Protein AF-A0A925IKM4-F1 (afdb_monomer)

Structure (mmCIF, N/CA/C/O backbone):
data_AF-A0A925IKM4-F1
#
_entry.id   AF-A0A925IKM4-F1
#
loop_
_atom_site.group_PDB
_atom_site.id
_atom_site.type_symbol
_atom_site.label_atom_id
_atom_site.label_alt_id
_atom_site.label_comp_id
_atom_site.label_asym_id
_atom_site.label_entity_id
_atom_site.label_seq_id
_atom_site.pdbx_PDB_ins_code
_atom_site.Cartn_x
_atom_site.Cartn_y
_atom_site.Cartn_z
_atom_site.occupancy
_atom_site.B_iso_or_equiv
_atom_site.auth_seq_id
_atom_site.auth_comp_id
_atom_site.auth_asym_id
_atom_site.auth_atom_id
_atom_site.pdbx_PDB_model_num
ATOM 1 N N . MET A 1 1 ? 4.710 19.849 4.258 1.00 76.06 1 MET A N 1
ATOM 2 C CA . MET A 1 1 ? 4.438 18.420 3.985 1.00 76.06 1 MET A CA 1
ATOM 3 C C . MET A 1 1 ? 3.666 17.853 5.165 1.00 76.06 1 MET A C 1
ATOM 5 O O . MET A 1 1 ? 4.197 17.870 6.269 1.00 76.06 1 MET A O 1
ATOM 9 N N . GLN A 1 2 ? 2.417 17.436 4.965 1.00 91.25 2 GLN A N 1
ATOM 10 C CA . GLN A 1 2 ? 1.628 16.774 6.010 1.00 91.25 2 GLN A CA 1
ATOM 11 C C . GLN A 1 2 ? 1.906 15.268 5.971 1.00 91.25 2 GLN A C 1
ATOM 13 O O . GLN A 1 2 ? 2.097 14.710 4.891 1.00 91.25 2 GLN A O 1
ATOM 18 N N . LYS A 1 3 ? 1.987 14.627 7.138 1.00 94.44 3 LYS A N 1
ATOM 19 C CA . LYS A 1 3 ? 2.279 13.195 7.282 1.00 94.44 3 LYS A CA 1
ATOM 20 C C . LYS A 1 3 ? 1.278 12.586 8.255 1.00 94.44 3 LYS A C 1
ATOM 22 O O . LYS A 1 3 ? 0.874 13.248 9.207 1.00 94.44 3 LYS A O 1
ATOM 27 N N . ILE A 1 4 ? 0.930 11.328 8.030 1.00 95.56 4 ILE A N 1
ATOM 28 C CA . ILE A 1 4 ? 0.144 10.513 8.957 1.00 95.56 4 ILE A CA 1
ATOM 29 C C . ILE A 1 4 ? 0.953 9.274 9.334 1.00 95.56 4 ILE A C 1
ATOM 31 O O . ILE A 1 4 ? 1.888 8.896 8.627 1.00 95.56 4 ILE A O 1
ATOM 35 N N . THR A 1 5 ? 0.608 8.651 10.453 1.00 97.12 5 THR A N 1
ATOM 36 C CA . THR A 1 5 ? 1.205 7.376 10.854 1.00 97.12 5 THR A CA 1
ATOM 37 C C . THR A 1 5 ? 0.510 6.211 10.150 1.00 97.12 5 THR A C 1
ATOM 39 O O . THR A 1 5 ? -0.619 6.336 9.668 1.00 97.12 5 THR A O 1
ATOM 42 N N . VAL A 1 6 ? 1.164 5.047 10.128 1.00 94.44 6 VAL A N 1
ATOM 43 C CA . VAL A 1 6 ? 0.578 3.811 9.584 1.00 94.44 6 VAL A CA 1
ATOM 44 C C . VAL A 1 6 ? -0.682 3.417 10.362 1.00 94.44 6 VAL A C 1
ATOM 46 O O . VAL A 1 6 ? -1.660 2.977 9.762 1.00 94.44 6 VAL A O 1
ATOM 49 N N . GLN A 1 7 ? -0.696 3.631 11.683 1.00 97.38 7 GLN A N 1
ATOM 50 C CA . GLN A 1 7 ? -1.867 3.351 12.515 1.00 97.38 7 GLN A CA 1
ATOM 51 C C . GLN A 1 7 ? -3.072 4.218 12.127 1.00 97.38 7 GLN A C 1
ATOM 53 O O . GLN A 1 7 ? -4.192 3.715 12.092 1.00 97.38 7 GLN A O 1
ATOM 58 N N . GLU A 1 8 ? -2.858 5.501 11.818 1.00 95.69 8 GLU A N 1
ATOM 59 C CA . GLU A 1 8 ? -3.942 6.399 11.403 1.00 95.69 8 GLU A CA 1
ATOM 60 C C . GLU A 1 8 ? -4.485 6.023 10.021 1.00 95.69 8 GLU A C 1
ATOM 6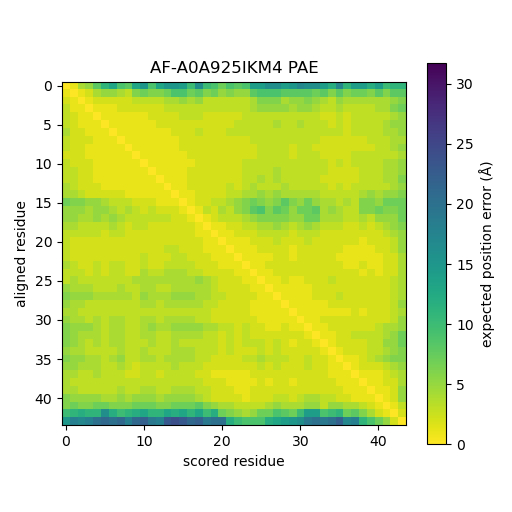2 O O . GLU A 1 8 ? -5.698 5.962 9.822 1.00 95.69 8 GLU A O 1
ATOM 67 N N . LEU A 1 9 ? -3.594 5.697 9.077 1.00 94.81 9 LEU A N 1
ATOM 68 C CA . LEU A 1 9 ? -4.002 5.200 7.763 1.00 94.81 9 LEU A CA 1
ATOM 69 C C . LEU A 1 9 ? -4.861 3.936 7.901 1.00 94.81 9 LEU A C 1
ATOM 71 O O . LEU A 1 9 ? -5.925 3.847 7.292 1.00 94.81 9 LEU A O 1
ATOM 75 N N . LYS A 1 10 ? -4.433 2.985 8.740 1.00 94.44 10 LYS A N 1
ATOM 76 C CA . LYS A 1 10 ? -5.163 1.735 8.963 1.00 94.44 10 LYS A CA 1
ATOM 77 C C . LYS A 1 10 ? -6.557 1.982 9.543 1.00 94.44 10 LYS A C 1
ATOM 79 O O . LYS A 1 10 ? -7.517 1.437 9.012 1.00 94.44 10 LYS A O 1
ATOM 84 N N . LYS A 1 11 ? -6.690 2.872 10.534 1.00 96.56 11 LYS A N 1
ATOM 85 C CA . LYS A 1 11 ? -7.999 3.254 11.095 1.00 96.56 11 LYS A CA 1
ATOM 86 C C . LYS A 1 11 ? -8.961 3.796 10.040 1.00 96.56 11 LY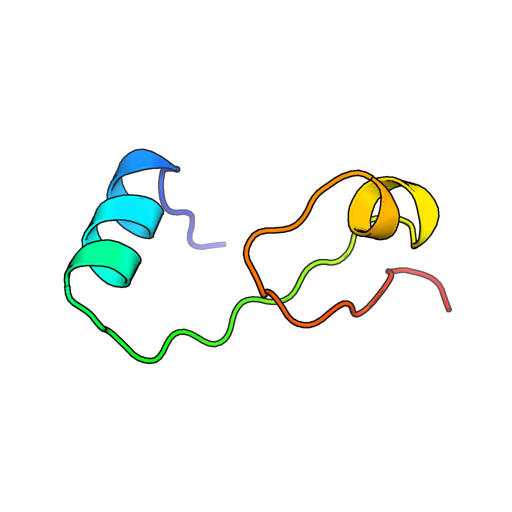S A C 1
ATOM 88 O O . LYS A 1 11 ? -10.127 3.423 10.046 1.00 96.56 11 LYS A O 1
ATOM 93 N N . ARG A 1 12 ? -8.487 4.654 9.132 1.00 94.44 12 ARG A N 1
ATOM 94 C CA . ARG A 1 12 ? -9.327 5.212 8.058 1.00 94.44 12 ARG A CA 1
ATOM 95 C C . ARG A 1 12 ? -9.752 4.155 7.041 1.00 94.44 12 ARG A C 1
ATOM 97 O O . ARG A 1 12 ? -10.898 4.162 6.601 1.00 94.44 12 ARG A O 1
ATOM 104 N N . LEU A 1 13 ? -8.856 3.220 6.717 1.00 93.00 13 LEU A N 1
ATOM 105 C CA . LEU A 1 13 ? -9.184 2.073 5.866 1.00 93.00 13 LEU A CA 1
ATOM 106 C C . LEU A 1 13 ? -10.225 1.163 6.522 1.00 93.00 13 LEU A C 1
ATOM 108 O O . LEU A 1 13 ? -11.188 0.772 5.870 1.00 93.00 13 LEU A O 1
ATOM 112 N N . ASP A 1 14 ? -10.065 0.871 7.814 1.00 94.50 14 ASP A N 1
ATOM 113 C CA . ASP A 1 14 ? -11.008 0.043 8.574 1.00 94.50 14 ASP A CA 1
ATOM 114 C C . ASP A 1 14 ? -12.365 0.739 8.775 1.00 94.50 14 ASP A C 1
ATOM 116 O O . ASP A 1 14 ? -13.393 0.072 8.863 1.00 94.50 14 ASP A O 1
ATOM 120 N N . ALA A 1 15 ? -12.390 2.076 8.787 1.00 96.25 15 ALA A N 1
ATOM 121 C CA . ALA A 1 15 ? 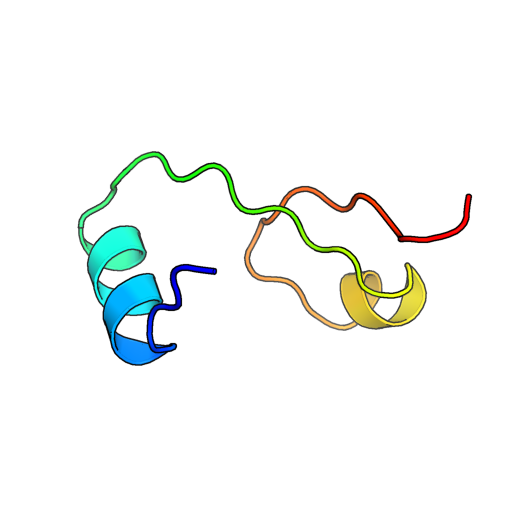-13.617 2.873 8.800 1.00 96.25 15 ALA A CA 1
ATOM 122 C C . ALA A 1 15 ? -14.362 2.883 7.448 1.00 96.25 15 ALA A C 1
ATOM 124 O O . ALA A 1 15 ? -15.450 3.450 7.361 1.00 96.25 15 ALA A O 1
ATOM 125 N N . GLY A 1 16 ? -13.799 2.274 6.397 1.00 93.06 16 GLY A N 1
ATOM 126 C CA . GLY A 1 16 ? -14.397 2.245 5.060 1.00 93.06 16 GLY A CA 1
ATOM 127 C C . GLY A 1 16 ? -14.315 3.579 4.312 1.00 93.06 16 GLY A C 1
ATOM 128 O O . GLY A 1 16 ? -15.079 3.802 3.372 1.00 93.06 16 GLY A O 1
ATOM 129 N N . GLU A 1 17 ? -13.414 4.479 4.716 1.00 93.88 17 GLU A N 1
ATOM 130 C CA . GLU A 1 17 ? -13.210 5.760 4.039 1.00 93.88 17 GLU A CA 1
ATOM 131 C C . GLU A 1 17 ? -12.652 5.530 2.622 1.00 93.88 17 GLU A C 1
ATOM 133 O O . GLU A 1 17 ? -11.683 4.789 2.432 1.00 93.88 17 GLU A O 1
ATOM 138 N N . GLN A 1 18 ? -13.240 6.176 1.606 1.00 89.44 18 GLN A N 1
ATOM 139 C CA . GLN A 1 18 ? -12.698 6.141 0.243 1.00 89.44 18 GLN A CA 1
ATOM 140 C C . GLN A 1 18 ? -11.441 7.008 0.152 1.00 89.44 18 GLN A C 1
ATOM 142 O O . GLN A 1 18 ? -11.493 8.211 -0.109 1.00 89.44 18 GLN A O 1
ATOM 147 N N . LEU A 1 19 ? -10.295 6.369 0.363 1.00 92.69 19 LEU A N 1
ATOM 148 C CA . LEU A 1 19 ? -8.985 6.993 0.276 1.00 92.69 19 LEU A CA 1
ATOM 149 C C . LEU A 1 19 ? -8.357 6.795 -1.104 1.00 92.69 19 LEU A C 1
ATOM 151 O O . LEU A 1 19 ? -8.272 5.682 -1.618 1.00 92.69 19 LEU A O 1
ATOM 155 N N . ASN A 1 20 ? -7.818 7.878 -1.662 1.00 94.12 20 ASN A N 1
ATOM 156 C CA . ASN A 1 20 ? -6.933 7.807 -2.820 1.00 94.12 20 ASN A CA 1
ATOM 157 C C . ASN A 1 20 ? -5.505 7.515 -2.344 1.00 94.12 20 ASN A C 1
ATOM 159 O O . ASN A 1 20 ? -4.794 8.424 -1.914 1.00 94.12 20 ASN A O 1
ATOM 163 N N . ILE A 1 21 ? -5.089 6.250 -2.411 1.00 94.75 21 ILE A N 1
ATOM 164 C CA . ILE A 1 21 ? -3.735 5.821 -2.037 1.00 94.75 21 ILE A CA 1
ATOM 165 C C . ILE A 1 21 ? -2.916 5.615 -3.306 1.00 94.75 21 ILE A C 1
ATOM 167 O O . ILE A 1 21 ? -3.289 4.815 -4.166 1.00 94.75 21 ILE A O 1
ATOM 171 N N . LEU A 1 22 ? -1.800 6.333 -3.404 1.00 95.12 22 LEU A N 1
ATOM 172 C CA . LEU A 1 22 ? -0.851 6.221 -4.504 1.00 95.12 22 LEU A CA 1
ATOM 173 C C . LEU A 1 22 ? 0.414 5.533 -4.004 1.00 95.12 22 LEU A C 1
ATOM 175 O O . LEU A 1 22 ? 1.041 5.997 -3.052 1.00 95.12 22 LEU A O 1
ATOM 179 N N . ASP A 1 23 ? 0.771 4.434 -4.651 1.00 95.06 23 ASP A N 1
ATOM 180 C CA . ASP A 1 23 ? 2.017 3.726 -4.399 1.00 95.06 23 ASP A CA 1
ATOM 181 C C . ASP A 1 23 ? 3.055 4.182 -5.423 1.00 95.06 23 ASP A C 1
ATOM 183 O O . ASP A 1 23 ? 2.837 4.033 -6.622 1.00 95.06 23 ASP A O 1
ATOM 187 N N . VAL A 1 24 ? 4.145 4.789 -4.959 1.00 95.50 24 VAL A N 1
ATOM 188 C CA . VAL A 1 24 ? 5.194 5.367 -5.819 1.00 95.50 24 VAL A CA 1
ATOM 189 C C . VAL A 1 24 ? 6.465 4.521 -5.874 1.00 95.50 24 VAL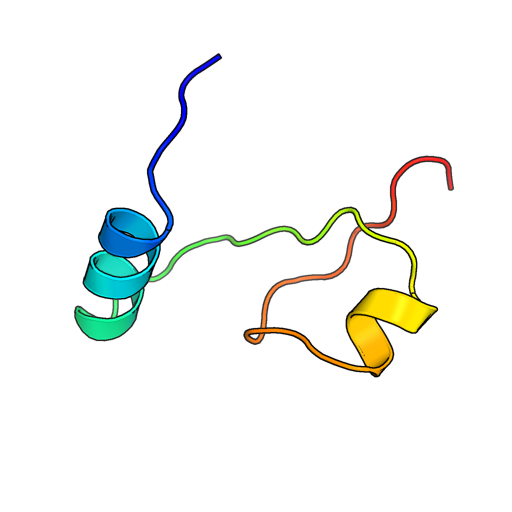 A C 1
ATOM 191 O O . VAL A 1 24 ? 7.490 4.991 -6.366 1.00 95.50 24 VAL A O 1
ATOM 194 N N . ARG A 1 25 ? 6.405 3.299 -5.335 1.00 95.00 25 ARG A N 1
ATOM 195 C CA . ARG A 1 25 ? 7.509 2.335 -5.322 1.00 95.00 25 ARG A CA 1
ATOM 196 C C . ARG A 1 25 ? 7.715 1.696 -6.696 1.00 95.00 25 ARG A C 1
ATOM 198 O O . ARG A 1 25 ? 6.931 1.913 -7.626 1.00 95.00 25 ARG A O 1
ATOM 205 N N . GLU A 1 26 ? 8.754 0.873 -6.801 1.00 94.25 26 GLU A N 1
ATOM 206 C CA . GLU A 1 26 ? 9.034 0.126 -8.020 1.00 94.25 26 GLU A CA 1
ATOM 207 C C . GLU A 1 26 ? 7.969 -0.961 -8.286 1.00 94.25 26 GLU A C 1
ATOM 209 O O .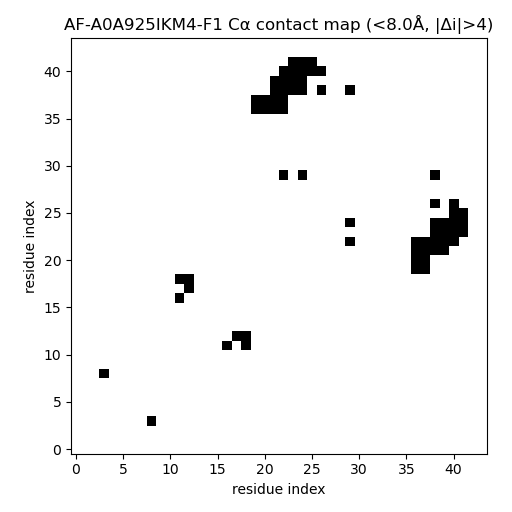 GLU A 1 26 ? 7.376 -1.519 -7.354 1.00 94.25 26 GLU A O 1
ATOM 214 N N . PRO A 1 27 ? 7.703 -1.306 -9.563 1.00 94.12 27 PRO A N 1
ATOM 215 C CA . PRO A 1 27 ? 6.666 -2.278 -9.909 1.00 94.12 27 PRO A CA 1
ATOM 216 C C . PRO A 1 27 ? 6.871 -3.672 -9.307 1.00 94.12 27 PRO A C 1
ATOM 218 O O . PRO A 1 27 ? 5.891 -4.368 -9.053 1.00 94.12 27 PRO A O 1
ATOM 221 N N . ASN A 1 28 ? 8.120 -4.086 -9.086 1.00 94.44 28 ASN A N 1
ATOM 222 C CA . ASN A 1 28 ? 8.443 -5.360 -8.442 1.00 94.44 28 ASN A CA 1
ATOM 223 C C . ASN A 1 28 ? 8.033 -5.367 -6.958 1.00 94.44 28 ASN A C 1
ATOM 225 O O . ASN A 1 28 ? 7.354 -6.299 -6.542 1.00 94.44 28 ASN A O 1
ATOM 229 N N . GLU A 1 29 ? 8.337 -4.314 -6.193 1.00 94.25 29 GLU A N 1
ATOM 230 C CA . GLU A 1 29 ? 7.930 -4.181 -4.785 1.00 94.25 29 GLU A CA 1
ATOM 231 C C . GLU A 1 29 ? 6.403 -4.157 -4.630 1.00 94.25 29 GLU A C 1
ATOM 233 O O . GLU A 1 29 ? 5.846 -4.751 -3.703 1.00 94.25 29 GLU A O 1
ATOM 238 N N . TYR A 1 30 ? 5.708 -3.477 -5.548 1.00 94.69 30 TYR A N 1
ATOM 239 C CA . TYR A 1 30 ? 4.244 -3.452 -5.577 1.00 94.69 30 TYR A CA 1
ATOM 240 C C . TYR A 1 30 ? 3.640 -4.824 -5.917 1.00 94.69 30 TYR A C 1
ATOM 242 O O . TYR A 1 30 ? 2.590 -5.188 -5.375 1.00 94.69 30 TYR A O 1
ATOM 250 N N . ALA A 1 31 ? 4.285 -5.574 -6.81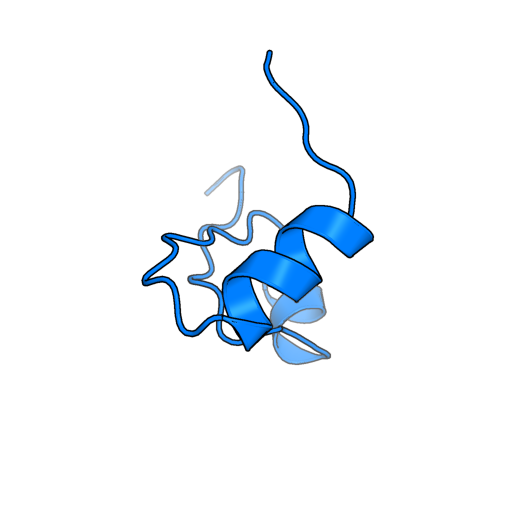8 1.00 94.38 31 ALA A N 1
ATOM 251 C CA . ALA A 1 31 ? 3.852 -6.908 -7.225 1.00 94.38 31 ALA A CA 1
ATOM 252 C C . ALA A 1 31 ? 4.063 -7.958 -6.125 1.00 94.38 31 ALA A C 1
ATOM 254 O O . ALA A 1 31 ? 3.251 -8.875 -6.016 1.00 94.38 31 ALA A O 1
ATOM 255 N N . GLU A 1 32 ? 5.105 -7.816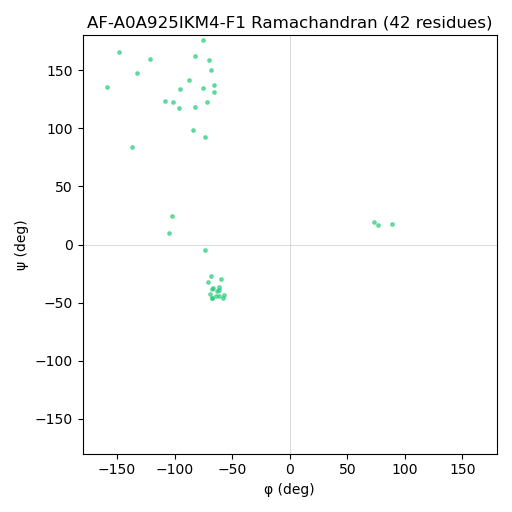 -5.299 1.00 96.06 32 GLU A N 1
ATOM 256 C CA . GLU A 1 32 ? 5.303 -8.677 -4.129 1.00 96.06 32 GLU A CA 1
ATOM 257 C C . GLU A 1 32 ? 4.229 -8.440 -3.061 1.00 96.06 32 GLU A C 1
ATOM 259 O O . GLU A 1 32 ? 3.659 -9.399 -2.537 1.00 96.06 32 GLU A O 1
ATOM 264 N N . TYR A 1 33 ? 3.923 -7.174 -2.741 1.00 95.19 33 TYR A N 1
ATOM 265 C CA . TYR A 1 33 ? 2.855 -6.838 -1.800 1.00 95.19 33 TYR A CA 1
ATOM 266 C C . TYR A 1 33 ? 2.337 -5.401 -1.955 1.00 95.19 33 TYR A C 1
ATOM 268 O O . TYR A 1 33 ? 3.093 -4.422 -1.995 1.00 95.19 33 TYR A O 1
ATOM 276 N N . ASN A 1 34 ? 1.013 -5.251 -1.926 1.00 93.06 34 ASN A N 1
ATOM 277 C CA . ASN A 1 34 ? 0.342 -3.957 -1.880 1.00 93.06 34 ASN A CA 1
ATOM 278 C C . ASN A 1 34 ? -0.981 -4.042 -1.104 1.00 93.06 34 ASN A C 1
ATOM 280 O O . ASN A 1 34 ? -1.504 -5.119 -0.833 1.00 93.06 34 ASN A O 1
ATOM 284 N N . ILE A 1 35 ? -1.522 -2.878 -0.746 1.00 92.38 35 ILE A N 1
ATOM 285 C CA . ILE A 1 35 ? -2.764 -2.743 0.031 1.00 92.38 35 ILE A CA 1
ATOM 286 C C . ILE A 1 35 ? -3.972 -2.361 -0.842 1.00 92.38 35 ILE A C 1
ATOM 288 O O . ILE A 1 35 ? -4.908 -1.732 -0.354 1.00 92.38 35 ILE A O 1
ATOM 292 N N . GLY A 1 36 ? -3.933 -2.668 -2.145 1.00 91.06 36 GLY A N 1
ATOM 293 C CA . GLY A 1 36 ? -4.941 -2.215 -3.113 1.00 91.06 36 GLY A CA 1
ATOM 294 C C . GLY A 1 36 ? -4.791 -0.745 -3.525 1.00 91.06 36 GLY A C 1
ATOM 295 O O . GLY A 1 36 ? -5.721 -0.148 -4.061 1.00 91.06 36 GLY A O 1
ATOM 296 N N . ALA A 1 37 ? -3.626 -0.146 -3.267 1.00 93.94 37 ALA A N 1
ATOM 297 C CA . ALA A 1 37 ? -3.294 1.205 -3.709 1.00 93.94 37 ALA A CA 1
ATOM 298 C C . ALA A 1 37 ? -3.084 1.266 -5.231 1.00 93.94 37 ALA A C 1
ATOM 300 O O . 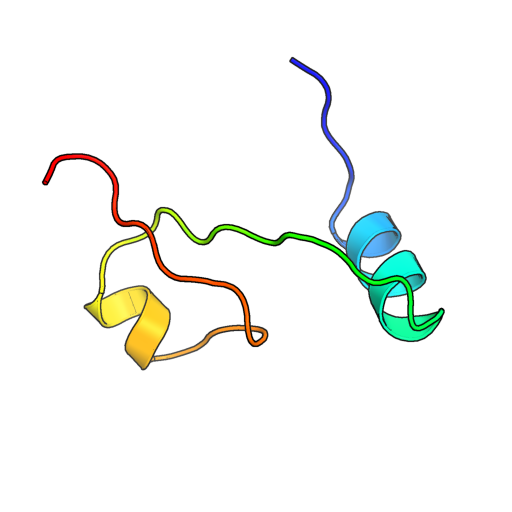ALA A 1 37 ? -2.753 0.264 -5.867 1.00 93.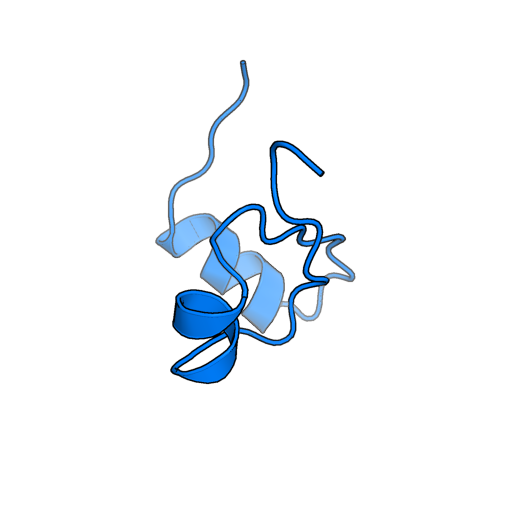94 37 ALA A O 1
ATOM 301 N N . LYS A 1 38 ? -3.214 2.455 -5.825 1.00 95.19 38 LYS A N 1
ATOM 302 C CA . LYS A 1 38 ? -2.918 2.678 -7.245 1.00 95.19 38 LYS A CA 1
ATOM 303 C C . LYS A 1 38 ? -1.415 2.885 -7.443 1.00 95.19 38 LYS A C 1
ATOM 305 O O . LYS A 1 38 ? -0.867 3.862 -6.941 1.00 95.19 38 LYS A O 1
ATOM 310 N N . LEU A 1 39 ? -0.770 2.006 -8.207 1.00 95.75 39 LEU A N 1
ATOM 311 C CA . LEU A 1 39 ? 0.650 2.125 -8.548 1.00 95.75 39 LEU A CA 1
ATOM 312 C C . LEU A 1 39 ? 0.896 3.277 -9.544 1.00 95.75 39 LEU A C 1
ATOM 314 O O . LEU A 1 39 ? 0.334 3.285 -10.642 1.00 95.75 39 LEU A O 1
ATOM 318 N N . ILE A 1 40 ? 1.748 4.231 -9.164 1.00 95.56 40 ILE A N 1
ATOM 319 C CA . ILE A 1 40 ? 2.270 5.336 -9.982 1.00 95.56 40 ILE A CA 1
ATOM 320 C C . ILE A 1 40 ? 3.780 5.455 -9.691 1.00 95.56 40 ILE A C 1
ATOM 322 O O . ILE A 1 40 ? 4.168 6.252 -8.838 1.00 95.56 40 ILE A O 1
ATOM 326 N N . PRO A 1 41 ? 4.635 4.656 -10.356 1.00 94.38 41 PRO A N 1
ATOM 327 C CA . PRO A 1 41 ? 6.060 4.591 -10.043 1.00 94.38 41 PRO A CA 1
ATOM 328 C C . PRO A 1 41 ? 6.744 5.922 -10.368 1.00 94.38 41 PRO A C 1
ATOM 330 O O . PRO A 1 41 ? 6.474 6.536 -11.406 1.00 94.38 41 PRO A O 1
ATOM 333 N N . LEU A 1 42 ? 7.617 6.379 -9.471 1.00 91.50 42 LEU A N 1
ATOM 334 C CA . LEU A 1 42 ? 8.346 7.632 -9.644 1.00 91.50 42 LEU A CA 1
ATOM 335 C C . LEU A 1 42 ? 9.471 7.456 -10.680 1.00 91.50 42 LEU A C 1
ATOM 337 O O . LEU A 1 42 ? 10.233 6.503 -10.600 1.00 91.50 42 LEU A O 1
ATOM 341 N N . GLY A 1 43 ? 9.621 8.396 -11.618 1.00 79.44 43 GLY A N 1
ATOM 342 C CA . GLY A 1 43 ? 10.741 8.380 -12.573 1.00 79.44 43 GLY A CA 1
ATOM 343 C C . GLY A 1 43 ? 10.499 7.603 -13.872 1.00 79.44 43 GLY A C 1
ATOM 344 O O . GLY A 1 43 ? 11.463 7.295 -14.572 1.00 79.44 43 GLY A O 1
ATOM 345 N N . LYS A 1 44 ? 9.236 7.318 -14.208 1.00 56.22 44 LYS A N 1
ATOM 346 C CA . LYS A 1 44 ? 8.822 7.059 -15.596 1.00 56.22 44 LYS A CA 1
ATOM 347 C C . LYS A 1 44 ? 8.588 8.348 -16.374 1.00 56.22 44 LYS A C 1
ATOM 349 O O . LYS A 1 44 ? 8.140 9.334 -15.747 1.00 56.22 44 LYS A O 1
#

Secondary structure (DSSP, 8-state):
-----HHHHHHHHHTT-----EE-S-HHHHHH--SSPEE--TT-

Radius of gyration: 11.74 Å; Cα contacts (8 Å, |Δi|>4): 33; chains: 1; bounding box: 25×27×28 Å

Mean predicted aligned error: 3.45 Å

Foldseek 3Di:
DDDDDPVVVVVCVVVVHPDQAEDQDDPVVVVVDDDPHHYDHPPD

Sequence (44 aa):
MQKITVQELKKRLDAGEQLNILDVREPNEYAEYNIGAKLIPLGK

Nearest PDB structures (foldseek):
  6bev-assembly1_A  TM=7.419E-01  e=3.813E-01  Homo sapiens
  8by2-assembly1_B  TM=5.367E-01  e=6.943E+00  Escherichia coli

pLDDT: mean 92.74, std 6.74, range [56.22, 97.38]

Solvent-accessible surface area (backbone atoms only — not comparable to full-atom values): 3001 Å² total; per-residue (Å²): 138,90,84,82,54,72,70,58,54,49,52,42,54,74,69,66,53,94,72,91,47,76,37,53,57,57,73,65,60,49,69,76,56,72,89,83,52,47,80,53,52,72,89,120